Protein AF-A0A3B0T3F7-F1 (afdb_monomer_lite)

Radius of gyration: 22.13 Å; chains: 1; bounding box: 36×28×65 Å

Structure (mmCIF, N/CA/C/O backbone):
data_AF-A0A3B0T3F7-F1
#
_entry.id   AF-A0A3B0T3F7-F1
#
loop_
_atom_site.group_PDB
_atom_site.id
_atom_site.type_symbol
_atom_site.label_atom_id
_atom_site.label_alt_id
_atom_site.label_comp_id
_atom_site.label_asym_id
_atom_site.label_entity_id
_atom_site.label_seq_id
_atom_site.pdbx_PDB_ins_code
_atom_site.Cartn_x
_atom_site.Cartn_y
_atom_site.Cartn_z
_atom_site.occupancy
_atom_site.B_iso_or_equiv
_atom_site.auth_seq_id
_atom_site.auth_comp_id
_atom_site.auth_asym_id
_atom_site.auth_atom_id
_atom_site.pdbx_PDB_model_num
ATOM 1 N N . MET A 1 1 ? -9.482 -11.615 56.305 1.00 57.84 1 MET A N 1
ATOM 2 C CA . MET A 1 1 ? -8.488 -12.253 55.406 1.00 57.84 1 MET A CA 1
ATOM 3 C C . MET A 1 1 ? -9.067 -12.742 54.071 1.00 57.84 1 MET A C 1
ATOM 5 O O . MET A 1 1 ? -8.429 -12.518 53.054 1.00 57.84 1 MET A O 1
ATOM 9 N N . MET A 1 2 ? -10.266 -13.344 54.021 1.00 55.12 2 MET A N 1
ATOM 10 C CA . MET A 1 2 ? -10.852 -13.892 52.776 1.00 55.12 2 MET A CA 1
ATOM 11 C C . MET A 1 2 ? -11.188 -12.838 51.697 1.00 55.12 2 MET A C 1
ATOM 13 O O . MET A 1 2 ? -10.946 -13.069 50.520 1.00 55.12 2 MET A O 1
ATOM 17 N N . ARG A 1 3 ? -11.651 -11.640 52.089 1.00 51.56 3 ARG 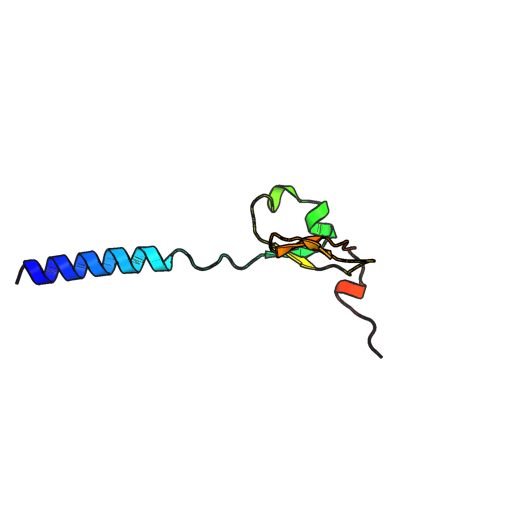A N 1
ATOM 18 C CA . ARG A 1 3 ? -12.010 -10.542 51.161 1.00 51.56 3 ARG A CA 1
ATOM 19 C C . ARG A 1 3 ? -10.822 -9.947 50.387 1.00 51.56 3 ARG A C 1
ATOM 21 O O . ARG A 1 3 ? -10.976 -9.568 49.235 1.00 51.56 3 ARG A O 1
ATOM 28 N N . ILE A 1 4 ? -9.635 -9.932 50.998 1.00 56.31 4 ILE A N 1
ATOM 29 C CA . ILE A 1 4 ? -8.398 -9.420 50.379 1.00 56.31 4 ILE A CA 1
ATOM 30 C C . ILE A 1 4 ? -7.890 -10.393 49.302 1.00 56.31 4 ILE A C 1
ATOM 32 O O . ILE A 1 4 ? -7.412 -9.967 48.257 1.00 56.31 4 ILE A O 1
ATOM 36 N N . ARG A 1 5 ? -8.066 -11.707 49.515 1.00 51.53 5 ARG A N 1
ATOM 37 C CA . ARG A 1 5 ? -7.697 -12.743 48.537 1.00 51.53 5 ARG A CA 1
ATOM 38 C C . ARG A 1 5 ? -8.588 -12.719 47.290 1.00 51.53 5 ARG A C 1
ATOM 40 O O . ARG A 1 5 ? -8.082 -12.910 46.194 1.00 51.53 5 ARG A O 1
ATOM 47 N N . VAL A 1 6 ? -9.883 -12.430 47.445 1.00 57.44 6 VAL A N 1
ATOM 48 C CA . VAL A 1 6 ? -10.828 -12.325 46.314 1.00 57.44 6 VAL A CA 1
ATOM 49 C C . VAL A 1 6 ? -10.524 -11.110 45.428 1.00 57.44 6 VAL A C 1
ATOM 51 O O . VAL A 1 6 ? -10.549 -11.233 44.207 1.00 57.44 6 VAL A O 1
ATOM 54 N N . MET A 1 7 ? -10.161 -9.963 46.015 1.00 56.06 7 MET A N 1
ATOM 55 C CA . MET A 1 7 ? -9.767 -8.777 45.237 1.00 56.06 7 MET A CA 1
ATOM 56 C C . MET A 1 7 ? -8.458 -8.979 44.459 1.00 56.06 7 MET A C 1
ATOM 58 O O . MET A 1 7 ? -8.349 -8.519 43.326 1.00 56.06 7 MET A O 1
ATOM 62 N N . LEU A 1 8 ? -7.492 -9.711 45.024 1.00 56.12 8 LEU A N 1
ATOM 63 C CA . LEU A 1 8 ? -6.230 -10.037 44.348 1.00 56.12 8 LEU A CA 1
ATOM 64 C C . LEU A 1 8 ? -6.430 -10.932 43.115 1.00 56.12 8 LEU A C 1
ATOM 66 O O . LEU A 1 8 ? -5.829 -10.678 42.077 1.00 56.12 8 LEU A O 1
ATOM 70 N N . VAL A 1 9 ? -7.309 -11.936 43.199 1.00 58.84 9 VAL A N 1
ATOM 71 C CA . VAL A 1 9 ? -7.615 -12.824 42.061 1.00 58.84 9 VAL A CA 1
ATOM 72 C C . VAL A 1 9 ? -8.376 -12.079 40.959 1.00 58.84 9 VAL A C 1
ATOM 74 O O . VAL A 1 9 ? -8.071 -12.247 39.779 1.00 58.84 9 VAL A O 1
ATOM 77 N N . ALA A 1 10 ? -9.318 -11.204 41.327 1.00 57.12 10 ALA A N 1
ATOM 78 C CA . ALA A 1 10 ? -10.060 -10.390 40.365 1.00 57.12 10 ALA A CA 1
ATOM 79 C C . ALA A 1 10 ? -9.157 -9.386 39.620 1.00 57.12 10 ALA A C 1
ATOM 81 O O . ALA A 1 10 ? -9.291 -9.229 38.409 1.00 57.12 10 ALA A O 1
ATOM 82 N N . GLY A 1 11 ? -8.193 -8.760 40.307 1.00 57.16 11 GLY A N 1
ATOM 83 C CA . GLY A 1 11 ? -7.209 -7.874 39.672 1.00 57.16 11 GLY A CA 1
ATOM 84 C C . GLY A 1 11 ? -6.275 -8.598 38.692 1.00 57.16 11 GLY A C 1
ATOM 85 O O . GLY A 1 11 ? -5.936 -8.050 37.646 1.00 57.16 11 GLY A O 1
ATOM 86 N N . MET A 1 12 ? -5.915 -9.853 38.983 1.00 56.62 12 MET A N 1
ATOM 87 C CA . MET A 1 12 ? -5.070 -10.680 38.109 1.00 56.62 12 MET A CA 1
ATOM 88 C C . MET A 1 12 ? -5.794 -11.110 36.822 1.00 56.62 12 MET A C 1
ATOM 90 O O . MET A 1 12 ? -5.188 -11.129 35.754 1.00 56.62 12 MET A O 1
ATOM 94 N N . LEU A 1 13 ? -7.100 -11.392 36.904 1.00 54.81 13 LEU A N 1
ATOM 95 C CA . LEU A 1 13 ? -7.938 -11.727 35.744 1.00 54.81 13 LEU A CA 1
ATOM 96 C C . LEU A 1 13 ? -8.145 -10.532 34.802 1.00 54.81 13 LEU A C 1
ATOM 98 O O . LEU A 1 13 ? -8.126 -10.707 33.587 1.00 54.81 13 LEU A O 1
ATOM 102 N N . VAL A 1 14 ? -8.288 -9.317 35.342 1.00 56.38 14 VAL A N 1
ATOM 103 C CA . VAL A 1 14 ? -8.408 -8.094 34.527 1.00 56.38 14 VAL A CA 1
ATOM 104 C C . VAL A 1 14 ? -7.075 -7.738 33.859 1.00 56.38 14 VAL A C 1
ATOM 106 O O . VAL A 1 14 ? -7.061 -7.369 32.688 1.00 56.38 14 VAL A O 1
ATOM 109 N N . GLY A 1 15 ? -5.944 -7.915 34.553 1.00 54.22 15 GLY A N 1
ATOM 110 C CA . GLY A 1 15 ? -4.612 -7.685 33.978 1.00 54.22 15 GLY A CA 1
ATOM 111 C C . GLY A 1 15 ? -4.253 -8.648 32.838 1.00 54.22 15 GLY A C 1
ATOM 112 O O . GLY A 1 15 ? -3.616 -8.239 31.871 1.00 54.22 15 GLY A O 1
ATOM 113 N N . ALA A 1 16 ? -4.705 -9.905 32.909 1.00 53.47 16 ALA A N 1
ATOM 114 C CA . ALA A 1 16 ? -4.444 -10.907 31.873 1.00 53.47 16 ALA A CA 1
ATOM 115 C C . ALA A 1 16 ? -5.217 -10.654 30.564 1.00 53.47 16 ALA A C 1
ATOM 117 O O . ALA A 1 16 ? -4.721 -10.995 29.494 1.00 53.47 16 ALA A O 1
ATOM 118 N N . PHE A 1 17 ? -6.397 -10.024 30.622 1.00 52.09 17 PHE A N 1
ATOM 119 C CA . PHE A 1 17 ? -7.188 -9.713 29.423 1.00 52.09 17 PHE A CA 1
ATOM 120 C C . PHE A 1 17 ? -6.613 -8.555 28.595 1.00 52.09 17 PHE A C 1
ATOM 122 O O . PHE A 1 17 ? -6.753 -8.547 27.376 1.00 52.09 17 PHE A O 1
ATOM 129 N N . VAL A 1 18 ? -5.933 -7.597 29.230 1.00 53.81 18 VAL A N 1
ATOM 130 C CA . VAL A 1 18 ? -5.337 -6.441 28.531 1.00 53.81 18 VAL A CA 1
ATOM 131 C C . VAL A 1 18 ? -4.047 -6.826 27.790 1.00 53.81 18 VAL A C 1
ATOM 133 O O . VAL A 1 18 ? -3.706 -6.213 26.784 1.00 53.81 18 VAL A O 1
ATOM 136 N N . ALA A 1 19 ? -3.357 -7.885 28.223 1.00 53.12 19 ALA A N 1
ATOM 137 C CA . ALA A 1 19 ? -2.101 -8.338 27.619 1.00 53.12 19 ALA A CA 1
ATOM 138 C C . ALA A 1 19 ? -2.258 -9.086 26.274 1.00 53.12 19 ALA A C 1
ATOM 140 O O . ALA A 1 19 ? -1.257 -9.397 25.634 1.00 53.12 19 ALA A O 1
ATOM 141 N N . LEU A 1 20 ? -3.489 -9.379 25.835 1.00 55.44 20 LEU A N 1
ATOM 142 C CA . LEU A 1 20 ? -3.774 -10.130 24.600 1.00 55.44 20 LEU A CA 1
ATOM 143 C C . LEU A 1 20 ? -3.959 -9.254 23.354 1.00 55.44 20 LEU A C 1
ATOM 145 O O . LEU A 1 20 ? -4.035 -9.785 22.252 1.00 55.44 20 LEU A O 1
ATOM 149 N N . ALA A 1 21 ? -4.000 -7.931 23.507 1.00 57.50 21 ALA A N 1
ATOM 150 C CA . ALA A 1 21 ? -4.098 -6.993 22.391 1.00 57.50 21 ALA A CA 1
ATOM 151 C C . ALA A 1 21 ? -2.731 -6.382 22.051 1.00 57.50 21 ALA A C 1
ATOM 153 O O . ALA A 1 21 ? -2.620 -5.177 21.827 1.00 57.50 21 ALA A O 1
ATOM 154 N N . ALA A 1 22 ? -1.672 -7.198 22.041 1.00 59.72 22 ALA A N 1
ATOM 155 C CA . ALA A 1 22 ? -0.460 -6.779 21.351 1.00 59.72 22 ALA A CA 1
ATOM 156 C C . ALA A 1 22 ? -0.848 -6.547 19.880 1.00 59.72 22 ALA A C 1
ATOM 158 O O . ALA A 1 22 ? -1.456 -7.448 19.292 1.00 59.72 22 ALA A O 1
ATOM 159 N N . PRO A 1 23 ? -0.580 -5.363 19.296 1.00 61.06 23 PRO A N 1
ATOM 160 C CA . PRO A 1 23 ? -0.884 -5.135 17.894 1.00 61.06 23 PRO A CA 1
ATOM 161 C C . PRO A 1 23 ? -0.155 -6.213 17.099 1.00 61.06 23 PRO A C 1
ATOM 163 O O . PRO A 1 23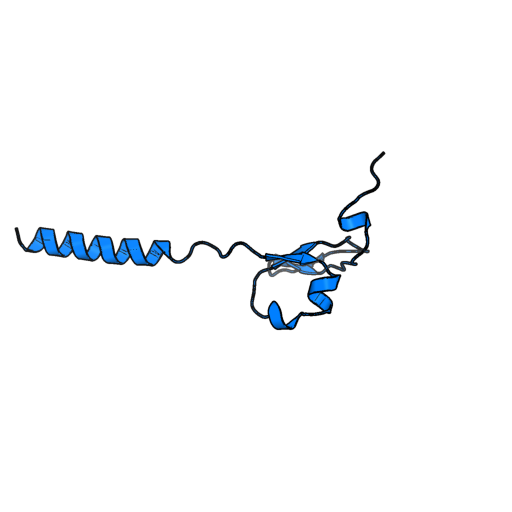 ? 1.061 -6.372 17.238 1.00 61.06 23 PRO A O 1
ATOM 166 N N . ALA A 1 24 ? -0.914 -7.004 16.337 1.00 66.69 24 ALA A N 1
ATOM 167 C CA . ALA A 1 24 ? -0.325 -7.939 15.398 1.00 66.69 24 ALA A CA 1
ATOM 168 C C . ALA A 1 24 ? 0.621 -7.123 14.518 1.00 66.69 24 ALA A C 1
ATOM 170 O O . ALA A 1 24 ? 0.225 -6.107 13.949 1.00 66.69 24 ALA A O 1
ATOM 171 N N . GLN A 1 25 ? 1.895 -7.502 14.512 1.00 66.88 25 GLN A N 1
ATOM 172 C CA . GLN A 1 25 ? 2.907 -6.789 13.754 1.00 66.88 25 GLN A CA 1
ATOM 173 C C . GLN A 1 25 ? 2.482 -6.845 12.284 1.00 66.88 25 GLN A C 1
ATOM 175 O O . GLN A 1 25 ? 2.356 -7.942 11.740 1.00 66.88 25 GLN A O 1
ATOM 180 N N . ALA A 1 26 ? 2.176 -5.686 11.689 1.00 77.00 26 ALA A N 1
ATOM 181 C CA . ALA A 1 26 ? 1.676 -5.622 10.322 1.00 77.00 26 ALA A CA 1
ATOM 182 C C . ALA A 1 26 ? 2.661 -6.346 9.399 1.00 77.00 26 ALA A C 1
ATOM 184 O O . ALA A 1 26 ? 3.862 -6.060 9.412 1.00 77.00 26 ALA A O 1
ATOM 185 N N . VAL A 1 27 ? 2.160 -7.321 8.642 1.00 89.62 27 VAL A N 1
ATOM 186 C CA . VAL A 1 27 ? 2.994 -8.100 7.727 1.00 89.62 27 VAL A CA 1
ATOM 187 C C . VAL A 1 27 ? 3.428 -7.178 6.597 1.00 89.62 27 VAL A C 1
ATOM 189 O O . VAL A 1 27 ? 2.598 -6.498 5.993 1.00 89.62 27 VAL A O 1
ATOM 192 N N . THR A 1 28 ? 4.728 -7.144 6.326 1.00 92.75 28 THR A N 1
ATOM 193 C CA . THR A 1 28 ? 5.269 -6.397 5.195 1.00 92.75 28 THR A CA 1
ATOM 194 C C . THR A 1 28 ? 5.251 -7.270 3.945 1.00 92.75 28 THR A C 1
ATOM 196 O O . THR A 1 28 ? 5.822 -8.358 3.964 1.00 92.75 28 THR A O 1
ATOM 199 N N . VAL A 1 29 ? 4.620 -6.792 2.873 1.00 94.50 29 VAL A N 1
ATOM 200 C CA . VAL A 1 29 ? 4.450 -7.509 1.597 1.00 94.50 29 VAL A CA 1
ATOM 201 C C . VAL A 1 29 ? 4.818 -6.615 0.419 1.00 94.50 29 VAL A C 1
ATOM 203 O O . VAL A 1 29 ? 4.644 -5.397 0.479 1.00 94.50 29 VAL A O 1
ATOM 206 N N . SER A 1 30 ? 5.324 -7.189 -0.667 1.00 93.69 30 SER A N 1
ATOM 207 C CA . SER A 1 30 ? 5.514 -6.457 -1.923 1.00 93.69 30 SER A CA 1
ATOM 208 C C . SER A 1 30 ? 4.195 -6.289 -2.689 1.00 93.69 30 SER A C 1
ATOM 210 O O . SER A 1 30 ? 3.241 -7.042 -2.491 1.00 93.69 30 SER A O 1
ATOM 212 N N . VAL A 1 31 ? 4.139 -5.322 -3.612 1.00 94.12 31 VAL A N 1
ATOM 213 C CA . VAL A 1 31 ? 2.996 -5.172 -4.538 1.00 94.12 31 VAL A CA 1
ATOM 214 C C . VAL A 1 31 ? 2.746 -6.453 -5.347 1.00 94.12 31 VAL A C 1
ATOM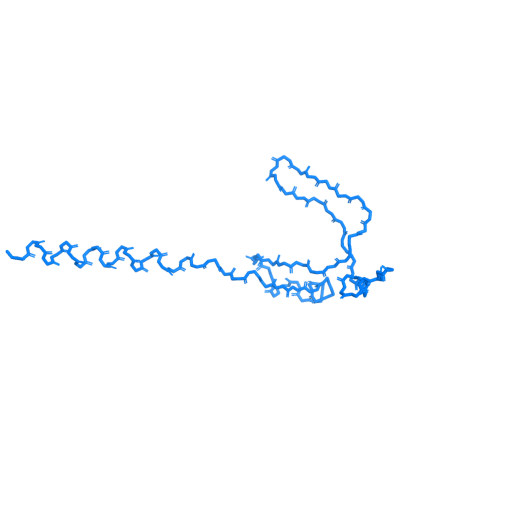 216 O O . VAL A 1 31 ? 1.594 -6.800 -5.580 1.00 94.12 31 VAL A O 1
ATOM 219 N N . VAL A 1 32 ? 3.803 -7.165 -5.756 1.00 93.06 32 VAL A N 1
ATOM 220 C CA . VAL A 1 32 ? 3.682 -8.402 -6.549 1.00 93.06 32 VAL A CA 1
ATOM 221 C C . VAL A 1 32 ? 3.026 -9.510 -5.729 1.00 93.06 32 VAL A C 1
ATOM 223 O O . VAL A 1 32 ? 2.005 -10.040 -6.153 1.00 93.06 32 VAL A O 1
ATOM 226 N N . GLU A 1 33 ? 3.538 -9.784 -4.527 1.00 93.50 33 GLU A N 1
ATOM 227 C CA . GLU A 1 33 ? 2.971 -10.804 -3.629 1.00 93.50 33 GLU A CA 1
ATOM 228 C C . GLU A 1 33 ? 1.511 -10.495 -3.268 1.00 93.50 33 GLU A C 1
ATOM 230 O O . GLU A 1 33 ? 0.663 -11.385 -3.260 1.00 93.50 33 GLU A O 1
ATOM 235 N N . LEU A 1 34 ? 1.186 -9.219 -3.019 1.00 94.00 34 LEU A N 1
ATOM 236 C CA . LEU A 1 34 ? -0.181 -8.809 -2.701 1.00 94.00 34 LEU A CA 1
ATOM 237 C C . LEU A 1 34 ? -1.152 -9.039 -3.870 1.00 94.00 34 LEU A C 1
ATOM 239 O O . LEU A 1 34 ? -2.319 -9.343 -3.634 1.00 94.00 34 LEU A O 1
ATOM 243 N N . LEU A 1 35 ? -0.698 -8.873 -5.117 1.00 93.31 35 LEU A N 1
ATOM 244 C CA . LEU A 1 35 ? -1.518 -9.107 -6.309 1.00 93.31 35 LEU A CA 1
ATOM 245 C C . LEU A 1 35 ? -1.669 -10.596 -6.636 1.00 93.31 35 LEU A C 1
ATOM 247 O O . LEU A 1 35 ? -2.721 -10.991 -7.137 1.00 93.31 35 LEU A O 1
ATOM 251 N N . GLU A 1 36 ? -0.642 -11.401 -6.369 1.00 96.19 36 GLU A N 1
ATOM 252 C CA . GLU A 1 36 ? -0.666 -12.848 -6.599 1.00 96.19 36 GLU A CA 1
ATOM 253 C C . GLU A 1 36 ? -1.559 -13.569 -5.577 1.00 96.19 36 GLU A C 1
ATOM 255 O O . GLU A 1 36 ? -2.371 -14.404 -5.974 1.00 96.19 36 GLU A O 1
ATOM 260 N N . ASP A 1 37 ? -1.491 -13.181 -4.297 1.00 95.00 37 ASP A N 1
ATOM 261 C CA . ASP A 1 37 ? -2.129 -13.897 -3.182 1.00 95.00 37 ASP A CA 1
ATOM 262 C C . ASP A 1 37 ? -3.017 -12.995 -2.294 1.00 95.00 37 ASP A C 1
ATOM 264 O O . ASP A 1 37 ? -3.037 -13.106 -1.065 1.00 95.00 37 ASP A O 1
ATOM 268 N N . ALA A 1 38 ? -3.803 -12.096 -2.896 1.00 93.50 38 ALA A N 1
ATOM 269 C CA . ALA A 1 38 ? -4.612 -11.102 -2.171 1.00 93.50 38 ALA A CA 1
ATOM 270 C C . ALA A 1 38 ? -5.539 -11.691 -1.084 1.00 93.50 38 ALA A C 1
ATOM 272 O O . ALA A 1 38 ? -5.747 -11.073 -0.037 1.00 93.50 38 ALA A O 1
ATOM 273 N N . GLU A 1 39 ? -6.095 -12.886 -1.311 1.00 96.31 39 GLU A N 1
ATOM 274 C CA . GLU A 1 39 ? -7.007 -13.546 -0.365 1.00 96.31 39 GLU A CA 1
ATOM 275 C C . GLU A 1 39 ? -6.325 -13.912 0.958 1.00 96.31 39 GLU A C 1
ATOM 277 O O . GLU A 1 39 ? -6.969 -13.875 2.008 1.00 96.31 39 GLU A O 1
ATOM 282 N N . VAL A 1 40 ? -5.020 -14.202 0.933 1.00 94.88 40 VAL A N 1
ATOM 283 C CA . VAL A 1 40 ? -4.23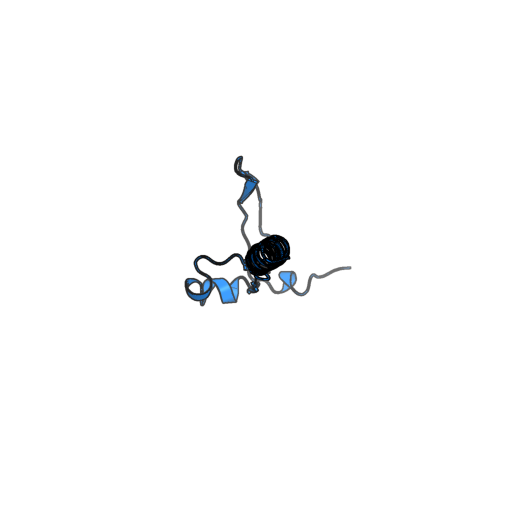8 -14.530 2.134 1.00 94.88 40 VAL A CA 1
ATOM 284 C C . VAL A 1 40 ? -4.204 -13.345 3.097 1.00 94.88 40 VAL A C 1
ATOM 286 O O . VAL A 1 40 ? -4.222 -13.537 4.311 1.00 94.88 40 VAL A O 1
ATOM 289 N N . TYR A 1 41 ? -4.211 -12.121 2.569 1.00 91.62 41 TYR A N 1
ATOM 290 C CA . TYR A 1 41 ? -4.079 -10.882 3.337 1.00 91.62 41 TYR A CA 1
ATOM 291 C C . TYR A 1 41 ? -5.421 -10.195 3.628 1.00 91.62 41 TYR A C 1
ATOM 293 O O . TYR A 1 41 ? -5.461 -9.152 4.284 1.00 91.62 41 TYR A O 1
ATOM 301 N N . ALA A 1 42 ? -6.537 -10.765 3.168 1.00 92.25 42 ALA A N 1
ATOM 302 C CA . ALA A 1 42 ? -7.856 -10.173 3.340 1.00 92.25 42 ALA A CA 1
ATOM 303 C C . ALA A 1 42 ? -8.211 -9.979 4.827 1.00 92.25 42 ALA A C 1
ATOM 305 O O . ALA A 1 42 ? -8.115 -10.896 5.642 1.00 92.25 42 ALA A O 1
ATOM 306 N N . GLY A 1 43 ? -8.650 -8.766 5.180 1.00 90.00 43 GLY A N 1
ATOM 307 C CA . GLY A 1 43 ? -9.028 -8.409 6.553 1.00 90.00 43 GLY A CA 1
ATOM 308 C C . GLY A 1 43 ? -7.853 -8.190 7.512 1.00 90.00 43 GLY A C 1
ATOM 309 O O . GLY A 1 43 ? -8.089 -7.968 8.699 1.00 90.00 43 GLY A O 1
ATOM 310 N N . GLN A 1 44 ? -6.613 -8.231 7.019 1.00 90.25 44 GLN A N 1
ATOM 311 C CA . GLN A 1 44 ? -5.410 -7.957 7.800 1.00 90.25 44 GLN A CA 1
ATOM 312 C C . GLN A 1 44 ? -4.894 -6.540 7.537 1.00 90.25 44 GLN A C 1
ATOM 314 O O . GLN A 1 44 ? -5.035 -6.000 6.440 1.00 90.25 44 GLN A O 1
ATOM 319 N N . GLU A 1 45 ? -4.260 -5.945 8.545 1.00 90.94 45 GLU A N 1
ATOM 320 C CA . GLU A 1 45 ? -3.431 -4.760 8.342 1.00 90.94 45 GLU A CA 1
ATOM 321 C C . GLU A 1 45 ? -2.065 -5.206 7.812 1.00 90.94 45 GLU A C 1
ATOM 323 O O . GLU A 1 45 ? -1.369 -6.007 8.442 1.00 90.94 45 GLU A O 1
ATOM 328 N N . VAL A 1 46 ? -1.688 -4.697 6.641 1.00 92.44 46 VAL A N 1
ATOM 329 C CA . VAL A 1 46 ? -0.415 -5.010 5.987 1.00 92.44 46 VAL A CA 1
ATOM 330 C C . VAL A 1 46 ? 0.338 -3.731 5.657 1.00 92.44 46 VAL A C 1
ATOM 332 O O . VAL A 1 46 ? -0.256 -2.698 5.350 1.00 92.44 46 VAL A O 1
ATOM 335 N N . THR A 1 47 ? 1.664 -3.805 5.697 1.00 93.06 47 THR A N 1
ATOM 336 C CA . THR A 1 47 ? 2.540 -2.769 5.146 1.00 93.06 47 THR A CA 1
ATOM 337 C C . THR A 1 47 ? 2.931 -3.176 3.734 1.00 93.06 47 THR A C 1
ATOM 339 O O . THR A 1 47 ? 3.500 -4.244 3.538 1.00 93.06 47 THR A O 1
ATOM 342 N N . VAL A 1 48 ? 2.650 -2.337 2.739 1.00 92.62 48 VAL A N 1
ATOM 343 C CA . VAL A 1 48 ? 2.990 -2.640 1.341 1.00 92.62 48 VAL A CA 1
ATOM 344 C C . VAL A 1 48 ? 4.273 -1.914 0.946 1.00 92.62 48 VAL A C 1
ATOM 346 O O . VAL A 1 48 ? 4.369 -0.698 1.105 1.00 92.62 48 VAL A O 1
ATOM 349 N N . ILE A 1 49 ? 5.247 -2.650 0.410 1.00 92.56 49 ILE A N 1
ATOM 350 C CA . ILE A 1 49 ? 6.447 -2.100 -0.228 1.00 92.56 49 ILE A CA 1
ATOM 351 C C . ILE A 1 49 ? 6.203 -2.006 -1.735 1.00 92.56 49 ILE A C 1
ATOM 353 O O . ILE A 1 49 ? 5.957 -3.011 -2.405 1.00 92.56 49 ILE A O 1
ATOM 357 N N . GLY A 1 50 ? 6.327 -0.794 -2.263 1.00 92.62 50 GLY A N 1
ATOM 358 C CA . GLY A 1 50 ? 6.254 -0.480 -3.685 1.00 92.62 50 GLY A CA 1
ATOM 359 C C . GLY A 1 50 ? 6.801 0.918 -3.947 1.00 92.62 50 GLY A C 1
ATOM 360 O O . GLY A 1 50 ? 7.093 1.659 -3.005 1.00 92.62 50 GLY A O 1
ATOM 361 N N . GLU A 1 51 ? 6.956 1.278 -5.214 1.00 91.75 51 GLU A N 1
ATOM 362 C CA . GLU A 1 51 ? 7.320 2.639 -5.597 1.00 91.75 51 GLU A CA 1
ATOM 363 C C . GLU A 1 51 ? 6.035 3.444 -5.833 1.00 91.75 51 GLU A C 1
ATOM 365 O O . GLU A 1 51 ? 5.067 2.978 -6.437 1.00 91.75 51 GLU A O 1
ATOM 370 N N . LEU A 1 52 ? 6.013 4.660 -5.287 1.00 91.19 52 LEU A N 1
ATOM 371 C CA . LEU A 1 52 ? 4.921 5.607 -5.466 1.00 91.19 52 LEU A CA 1
ATOM 372 C C . LEU A 1 52 ? 4.942 6.157 -6.890 1.00 91.19 52 LEU A C 1
ATOM 374 O O . LEU A 1 52 ? 5.897 6.831 -7.269 1.00 91.19 52 LEU A O 1
ATOM 378 N N . ILE A 1 53 ? 3.860 5.944 -7.637 1.00 91.50 53 ILE A N 1
ATOM 379 C CA . ILE A 1 53 ? 3.714 6.464 -8.997 1.00 91.50 53 ILE A CA 1
ATOM 380 C C . ILE A 1 53 ? 2.580 7.483 -9.068 1.00 91.50 53 ILE A C 1
ATOM 382 O O . ILE A 1 53 ? 1.430 7.193 -8.749 1.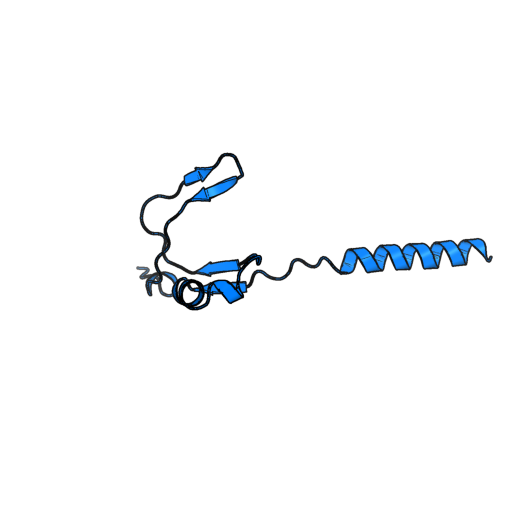00 91.50 53 ILE A O 1
ATOM 386 N N . GLY A 1 54 ? 2.901 8.671 -9.579 1.00 89.00 54 GLY A N 1
ATOM 387 C CA . GLY A 1 54 ? 1.933 9.746 -9.773 1.00 89.00 54 GLY A CA 1
ATOM 388 C C . GLY A 1 54 ? 1.524 10.424 -8.466 1.00 89.00 54 GLY A C 1
ATOM 389 O O . GLY A 1 54 ? 2.321 10.550 -7.536 1.00 89.00 54 GLY A O 1
ATOM 390 N N . ASP A 1 55 ? 0.282 10.900 -8.426 1.00 93.81 55 ASP A N 1
ATOM 391 C CA . ASP A 1 55 ? -0.228 11.688 -7.308 1.00 93.81 55 ASP A CA 1
ATOM 392 C C . ASP A 1 55 ? -0.786 10.812 -6.180 1.00 93.81 55 ASP A C 1
ATOM 394 O O . ASP A 1 55 ? -1.294 9.709 -6.394 1.00 93.81 55 ASP A O 1
ATOM 398 N N . TYR A 1 56 ? -0.768 11.365 -4.970 1.00 95.00 56 TYR A N 1
ATOM 399 C CA . TYR A 1 56 ? -1.448 10.822 -3.800 1.00 95.00 56 TYR A CA 1
ATOM 400 C C . TYR A 1 56 ? -2.379 11.877 -3.196 1.00 95.00 56 TYR A C 1
ATOM 402 O O . TYR A 1 56 ? -2.202 13.081 -3.391 1.00 95.00 56 TYR A O 1
ATOM 410 N N . GLY A 1 57 ? -3.386 11.432 -2.447 1.00 96.06 57 GLY A N 1
ATOM 411 C CA . GLY A 1 57 ? -4.356 12.330 -1.829 1.00 96.06 57 GLY A CA 1
ATOM 412 C C . GLY A 1 57 ? -4.914 11.784 -0.527 1.00 96.06 57 GLY A C 1
ATOM 413 O O . GLY A 1 57 ? -5.287 10.615 -0.441 1.00 96.06 57 GLY A O 1
ATOM 414 N N . PHE A 1 58 ? -5.006 12.647 0.481 1.00 97.31 58 PHE A N 1
ATOM 415 C CA . PHE A 1 58 ? -5.655 12.324 1.747 1.00 97.31 58 PHE A CA 1
ATOM 416 C C . PHE A 1 58 ? -7.161 12.565 1.659 1.00 97.31 58 PHE A C 1
ATOM 418 O O . PHE A 1 58 ? -7.620 13.574 1.120 1.00 97.31 58 PHE A O 1
ATOM 425 N N . ARG A 1 59 ? -7.934 11.638 2.214 1.00 95.88 59 ARG A N 1
ATOM 426 C CA . ARG A 1 59 ? -9.379 11.753 2.387 1.00 95.88 59 ARG A CA 1
ATOM 427 C C . ARG A 1 59 ? -9.700 12.313 3.768 1.00 95.88 59 ARG A C 1
ATOM 429 O O . ARG A 1 59 ? -8.880 12.297 4.683 1.00 95.88 59 ARG A O 1
ATOM 436 N N . SER A 1 60 ? -10.929 12.790 3.933 1.00 97.38 60 SER A N 1
ATOM 437 C CA . SER A 1 60 ? -11.411 13.340 5.207 1.00 97.38 60 SER A CA 1
ATOM 438 C C . SER A 1 60 ? -11.463 12.316 6.344 1.00 97.38 60 SER A C 1
ATOM 440 O O . SER A 1 60 ? -11.510 12.708 7.504 1.00 97.38 60 SER A O 1
ATOM 442 N N . ASP A 1 61 ? -11.476 11.020 6.024 1.00 96.62 61 ASP A N 1
ATOM 443 C CA . ASP A 1 61 ? -11.448 9.917 6.990 1.00 96.62 61 ASP A CA 1
ATOM 444 C C . ASP A 1 61 ? -10.022 9.525 7.424 1.00 96.62 61 ASP A C 1
ATOM 446 O O . ASP A 1 61 ? -9.845 8.557 8.158 1.00 96.62 61 ASP A O 1
ATOM 450 N N . GLY A 1 62 ? -9.002 10.268 6.979 1.00 94.88 62 GLY A N 1
ATOM 451 C CA . GLY A 1 62 ? -7.599 9.990 7.281 1.00 94.88 62 GLY A CA 1
ATOM 452 C C . GLY A 1 62 ? -6.971 8.908 6.401 1.00 94.88 62 GLY A C 1
ATOM 453 O O . GLY A 1 62 ? -5.768 8.678 6.509 1.00 94.88 62 GLY A O 1
ATOM 454 N N . THR A 1 63 ? -7.733 8.271 5.506 1.00 94.62 63 THR A N 1
ATOM 455 C CA . THR A 1 63 ? -7.170 7.342 4.518 1.00 94.62 63 THR A CA 1
ATOM 456 C C . THR A 1 63 ? -6.474 8.101 3.392 1.00 94.62 63 THR A C 1
ATOM 458 O O . THR A 1 63 ? -6.786 9.258 3.104 1.00 94.62 63 THR A O 1
ATOM 461 N N . MET A 1 64 ? -5.530 7.444 2.725 1.00 94.38 64 MET A N 1
ATOM 462 C CA . MET A 1 64 ? -4.853 7.982 1.549 1.00 94.38 64 MET A CA 1
ATOM 463 C C . MET A 1 64 ? -5.217 7.149 0.321 1.00 94.38 64 MET A C 1
ATOM 465 O O . MET A 1 64 ? -5.233 5.921 0.375 1.00 94.38 64 MET A O 1
ATOM 469 N N . TRP A 1 65 ? -5.504 7.812 -0.796 1.00 94.38 65 TRP A N 1
ATOM 470 C CA . TRP A 1 65 ? -5.452 7.193 -2.114 1.00 94.38 65 TRP A CA 1
ATOM 471 C C . TRP A 1 65 ? -4.070 7.420 -2.716 1.00 94.38 65 TRP A C 1
ATOM 473 O O . TRP A 1 65 ? -3.533 8.526 -2.642 1.00 94.38 65 TRP A O 1
ATOM 483 N N . THR A 1 66 ? -3.506 6.371 -3.298 1.00 94.00 66 THR A N 1
ATOM 484 C CA . THR A 1 66 ? -2.209 6.392 -3.966 1.00 94.00 66 THR A CA 1
ATOM 485 C C . THR A 1 66 ? -2.138 5.266 -4.999 1.00 94.00 66 THR A C 1
ATOM 487 O O . THR A 1 66 ? -2.958 4.344 -4.961 1.00 94.00 66 THR A O 1
ATOM 490 N N . GLN A 1 67 ? -1.164 5.324 -5.905 1.00 92.94 67 GLN A N 1
ATOM 491 C CA . GLN A 1 67 ? -0.815 4.235 -6.814 1.00 92.94 67 GLN A CA 1
ATOM 492 C C . GLN A 1 67 ? 0.603 3.755 -6.502 1.00 92.94 67 GLN A C 1
ATOM 494 O O . GLN A 1 67 ? 1.535 4.554 -6.419 1.00 92.94 67 GLN A O 1
ATOM 499 N N . LEU A 1 68 ? 0.753 2.442 -6.331 1.00 93.50 68 LEU A N 1
ATOM 500 C CA . LEU A 1 68 ? 2.039 1.789 -6.105 1.00 93.50 68 LEU A CA 1
ATOM 501 C C . LEU A 1 68 ? 2.317 0.803 -7.242 1.00 93.50 68 LEU A C 1
ATOM 503 O O . LEU A 1 68 ? 1.421 0.050 -7.630 1.00 93.50 68 LEU A O 1
ATOM 507 N N . ASN A 1 69 ? 3.544 0.779 -7.754 1.00 92.00 69 ASN A N 1
ATOM 508 C CA . ASN A 1 69 ? 4.044 -0.291 -8.620 1.00 92.00 69 ASN A CA 1
ATOM 509 C C . ASN A 1 69 ? 5.037 -1.187 -7.847 1.00 92.00 69 ASN A C 1
ATOM 511 O O . ASN A 1 69 ? 5.507 -0.858 -6.757 1.00 92.00 69 ASN A O 1
ATOM 515 N N . GLY A 1 70 ? 5.345 -2.351 -8.420 1.00 89.62 70 GLY A N 1
ATOM 516 C CA . GLY A 1 70 ? 6.321 -3.300 -7.878 1.00 89.62 70 GLY A CA 1
ATOM 517 C C . GLY A 1 70 ? 7.733 -3.132 -8.447 1.00 89.62 70 GLY A C 1
ATOM 518 O O . GLY A 1 70 ? 8.418 -4.138 -8.613 1.00 89.62 70 GLY A O 1
ATOM 519 N N . ASP A 1 71 ? 8.149 -1.920 -8.831 1.00 86.69 71 ASP A N 1
ATOM 520 C CA . ASP A 1 71 ? 9.466 -1.722 -9.449 1.00 86.69 71 ASP A CA 1
ATOM 521 C C . ASP A 1 71 ? 10.608 -2.002 -8.457 1.00 86.69 71 ASP A C 1
ATOM 523 O O . ASP A 1 71 ? 10.519 -1.758 -7.252 1.00 86.69 71 ASP A O 1
ATOM 527 N N . SER A 1 72 ? 11.726 -2.481 -8.994 1.00 82.62 72 SER A N 1
ATOM 528 C CA . SER A 1 72 ? 12.991 -2.672 -8.293 1.00 82.62 72 SER A CA 1
ATOM 529 C C . SER A 1 72 ? 13.499 -1.428 -7.553 1.00 82.62 72 SER A C 1
ATOM 531 O O . SER A 1 72 ? 14.168 -1.573 -6.525 1.00 82.62 72 SER A O 1
ATOM 533 N N . TYR A 1 73 ? 13.153 -0.218 -8.002 1.00 82.50 73 TYR A N 1
ATOM 534 C CA . TYR A 1 73 ? 13.528 1.014 -7.300 1.00 82.50 73 TYR A CA 1
ATOM 535 C C . TYR A 1 73 ? 12.883 1.155 -5.920 1.00 82.50 73 TYR A C 1
ATOM 537 O O . TYR A 1 73 ? 13.468 1.802 -5.052 1.00 82.50 73 TYR A O 1
ATOM 545 N N . ALA A 1 74 ? 11.758 0.479 -5.666 1.00 84.50 74 ALA A N 1
ATOM 546 C CA . ALA A 1 74 ? 11.125 0.444 -4.349 1.00 84.50 74 ALA A CA 1
ATOM 547 C C . ALA A 1 74 ? 12.030 -0.167 -3.265 1.00 84.50 74 ALA A C 1
ATOM 549 O O . ALA A 1 74 ? 11.946 0.200 -2.095 1.00 84.50 74 ALA A O 1
ATOM 550 N N . ILE A 1 75 ? 12.897 -1.109 -3.650 1.00 83.69 75 ILE A N 1
ATOM 551 C CA . ILE A 1 75 ? 13.795 -1.836 -2.738 1.00 83.69 75 ILE A CA 1
ATOM 552 C C . ILE A 1 75 ? 15.261 -1.435 -2.902 1.00 83.69 75 ILE A C 1
ATOM 554 O O . ILE A 1 75 ? 16.070 -1.634 -1.994 1.00 83.69 75 ILE A O 1
ATOM 558 N N . ARG A 1 76 ? 15.630 -0.900 -4.068 1.00 85.81 76 ARG A N 1
ATOM 559 C CA . ARG A 1 76 ? 16.991 -0.477 -4.405 1.00 85.81 76 ARG A CA 1
ATOM 560 C C . ARG A 1 76 ? 16.933 0.868 -5.128 1.00 85.81 76 ARG A C 1
ATOM 562 O O . ARG A 1 76 ? 17.112 0.904 -6.346 1.00 85.81 76 ARG A O 1
ATOM 569 N N . PRO A 1 77 ? 16.670 1.965 -4.402 1.00 78.12 77 PRO A N 1
ATOM 570 C CA . PRO A 1 77 ? 16.652 3.289 -5.005 1.00 78.12 77 PRO A CA 1
ATOM 571 C C . PRO A 1 77 ? 18.033 3.623 -5.581 1.00 78.12 77 PRO A C 1
ATOM 573 O O . PRO A 1 77 ? 19.058 3.337 -4.955 1.00 78.12 77 PRO A O 1
ATOM 576 N N . ILE A 1 78 ? 18.063 4.233 -6.768 1.00 79.94 78 ILE A N 1
ATOM 577 C CA . ILE A 1 78 ? 19.284 4.865 -7.275 1.00 79.94 78 ILE A CA 1
ATOM 578 C C . ILE A 1 78 ? 19.449 6.165 -6.495 1.00 79.94 78 ILE A C 1
ATOM 580 O O . ILE A 1 78 ? 18.637 7.079 -6.618 1.00 79.94 78 ILE A O 1
ATOM 584 N N . VAL A 1 79 ? 20.482 6.210 -5.666 1.0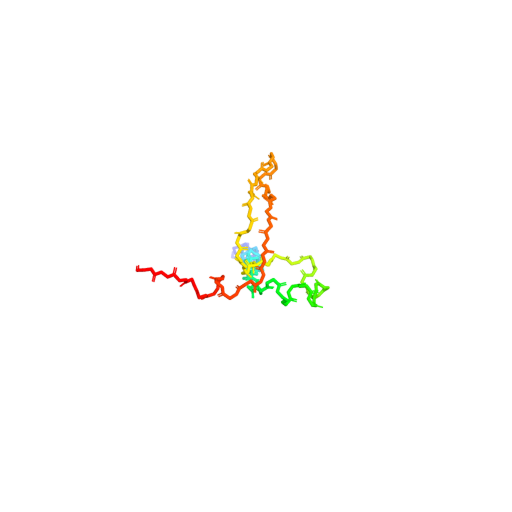0 76.38 79 VAL A N 1
ATOM 585 C CA . VAL A 1 79 ? 20.902 7.400 -4.931 1.00 76.38 79 VAL A CA 1
ATOM 586 C C . VAL A 1 79 ? 22.282 7.798 -5.444 1.00 76.38 79 VAL A C 1
ATOM 588 O O . VAL A 1 79 ? 23.154 6.934 -5.556 1.00 76.38 79 VAL A O 1
ATOM 591 N N . ASP A 1 80 ? 22.439 9.075 -5.794 1.00 63.91 80 ASP A N 1
ATOM 592 C CA . ASP A 1 80 ? 23.737 9.689 -6.106 1.00 63.91 80 ASP A CA 1
ATOM 593 C C . ASP A 1 80 ? 24.528 9.999 -4.822 1.00 63.91 80 ASP A C 1
ATOM 595 O O . ASP A 1 80 ? 23.897 10.400 -3.811 1.00 63.91 80 ASP A O 1
#

Secondary structure (DSSP, 8-state):
-HHHHHHHHHHHHHHHHHTT-PPP-PEEEEHHHHHHSGGGGTTS-EEEE-EE-S--EE-TTS-EE--EE--GGGTS----

Organism: NCBI:txid652676

pLDDT: mean 80.08, std 16.74, range [51.53, 97.38]

Sequence (80 aa):
MMRIRVMLVAGMLVGAFVALAAPAQAVTVSVVELLEDAEVYAGQEVTVIGELIGDYGFRSDGTMWTQLNGDSYAIRPIVD

Foldseek 3Di:
DVVVVVVVVVVVVVVVVVVPPPPDDAAEEEPVCCVVPVVVCPPGRHHYQFDWDDDKDADPVRDIDTDGDRDPCSVVPDDD